Protein AF-A0A707HEB0-F1 (afdb_monomer_lite)

Radius of gyration: 12.96 Å; chains: 1; bounding box: 25×26×38 Å

Organism: Salmonella typhimurium (NCBI:txid90371)

Secondary structure (DSSP, 8-state):
------HHHHHT---HHHHHHHHHHHHHS-TT-EEEEEHHHHHHHH--S---HHHHHHHHHHHHHHHHHHHHTT-EEEEEETTEEEEEPPPPP-

pLDDT: mean 86.93, std 13.07, range [41.91, 97.06]

InterPro domains:
  IPR010522 Replication protein C, bacterial [PF06504] (1-91)

Foldseek 3Di:
DDLPDPVVLLVLQPDPLLNQLSVQCSVVADAQGKDKDFLVRSLCSSPVDDDDPVVSVVSSVVNVVSVVSVVVVVWDWDDPDVRMIIIHHHHPPD

Structure (mmCIF, N/CA/C/O backbone):
data_AF-A0A707HEB0-F1
#
_entry.id   AF-A0A707HEB0-F1
#
loop_
_atom_site.group_PDB
_atom_site.id
_atom_site.type_symbol
_atom_site.label_atom_id
_atom_site.label_alt_id
_atom_site.label_comp_id
_atom_site.label_asym_id
_atom_site.label_entity_id
_atom_site.label_seq_id
_atom_site.pdbx_PDB_ins_code
_atom_site.Cartn_x
_atom_site.Cartn_y
_atom_site.Cartn_z
_atom_site.occupancy
_atom_site.B_iso_or_equiv
_atom_site.auth_seq_id
_atom_site.auth_comp_id
_atom_site.auth_asym_id
_atom_site.auth_atom_id
_atom_site.pdbx_PDB_model_num
ATOM 1 N N . GLN A 1 1 ? 1.793 17.055 10.833 1.00 41.91 1 GLN A N 1
ATOM 2 C CA . GLN A 1 1 ? 0.697 16.066 10.742 1.00 41.91 1 GLN A CA 1
ATOM 3 C C . GLN A 1 1 ? 1.275 14.698 11.088 1.00 41.91 1 GLN A C 1
ATOM 5 O O . GLN A 1 1 ? 2.133 14.221 10.358 1.00 41.91 1 GLN A O 1
ATOM 10 N N . HIS A 1 2 ? 0.918 14.126 12.244 1.00 43.50 2 HIS A N 1
ATOM 11 C CA . HIS A 1 2 ? 1.471 12.843 12.699 1.00 43.50 2 HIS A CA 1
ATOM 12 C C . HIS A 1 2 ? 0.706 11.693 12.043 1.00 43.50 2 HIS A C 1
ATOM 14 O O . HIS A 1 2 ? -0.420 11.388 12.431 1.00 43.50 2 HIS A O 1
ATOM 20 N N . VAL A 1 3 ? 1.312 11.056 11.042 1.00 54.59 3 VAL A N 1
ATOM 21 C CA . VAL A 1 3 ? 0.835 9.762 10.551 1.00 54.59 3 VAL A CA 1
ATOM 22 C C . VAL A 1 3 ? 1.143 8.742 11.648 1.00 54.59 3 VAL A C 1
ATOM 24 O O . VAL A 1 3 ? 2.306 8.437 11.897 1.00 54.59 3 VAL A O 1
ATOM 27 N N . ARG A 1 4 ? 0.118 8.248 12.353 1.00 57.47 4 ARG A N 1
ATOM 28 C CA . ARG A 1 4 ? 0.267 7.095 13.252 1.00 57.47 4 ARG A CA 1
ATOM 29 C C . ARG A 1 4 ? 0.513 5.865 12.380 1.00 57.47 4 ARG A C 1
ATOM 31 O O . ARG A 1 4 ? -0.421 5.344 11.779 1.00 57.47 4 ARG A O 1
ATOM 38 N N . ILE A 1 5 ? 1.778 5.483 12.262 1.00 61.28 5 ILE A N 1
ATOM 39 C CA . ILE A 1 5 ? 2.212 4.183 11.751 1.00 61.28 5 ILE A CA 1
ATOM 40 C C . ILE A 1 5 ? 2.621 3.401 12.992 1.00 61.28 5 ILE A C 1
ATOM 42 O O . ILE A 1 5 ? 3.500 3.864 13.725 1.00 61.28 5 ILE A O 1
ATOM 46 N N . SER A 1 6 ? 1.967 2.274 13.274 1.00 66.06 6 SER A N 1
ATOM 47 C CA . SER A 1 6 ? 2.421 1.435 14.379 1.00 66.06 6 SER A CA 1
ATOM 48 C C . SER A 1 6 ? 3.741 0.770 13.988 1.00 66.06 6 SER A C 1
ATOM 50 O O . SER A 1 6 ? 3.890 0.265 12.875 1.00 66.06 6 SER A O 1
ATOM 52 N N . MET A 1 7 ? 4.718 0.754 14.894 1.00 64.06 7 MET A N 1
ATOM 53 C CA . MET A 1 7 ? 5.969 0.018 14.672 1.00 64.06 7 MET A CA 1
ATOM 54 C C . MET A 1 7 ? 5.728 -1.493 14.558 1.00 64.06 7 MET A C 1
ATOM 56 O O . MET A 1 7 ? 6.497 -2.171 13.881 1.00 64.06 7 MET A O 1
ATOM 60 N N . ASP A 1 8 ? 4.653 -2.008 15.158 1.00 63.28 8 ASP A N 1
ATOM 61 C CA . ASP A 1 8 ? 4.297 -3.428 15.091 1.00 63.28 8 ASP A CA 1
ATOM 62 C C . ASP A 1 8 ? 3.804 -3.826 13.695 1.00 63.28 8 ASP A C 1
ATOM 64 O O . ASP A 1 8 ? 4.198 -4.869 13.181 1.00 63.28 8 ASP A O 1
ATOM 68 N N . GLU A 1 9 ? 3.047 -2.949 13.024 1.00 62.12 9 GLU A N 1
ATOM 69 C CA . GLU A 1 9 ? 2.633 -3.145 11.626 1.00 62.12 9 GLU A CA 1
ATOM 70 C C . GLU A 1 9 ? 3.851 -3.206 10.699 1.00 62.12 9 GLU A C 1
ATOM 72 O O . GLU A 1 9 ? 3.918 -4.040 9.807 1.00 62.12 9 GLU A O 1
ATOM 77 N N . VAL A 1 10 ? 4.853 -2.352 10.931 1.00 65.06 10 VAL A N 1
ATOM 78 C CA . VAL A 1 10 ? 6.085 -2.334 10.125 1.00 65.06 10 VAL A CA 1
ATOM 79 C C . VAL A 1 10 ? 6.939 -3.578 10.374 1.00 65.06 10 VAL A C 1
ATOM 81 O O . VAL A 1 10 ? 7.573 -4.064 9.441 1.00 65.06 10 VAL A O 1
ATOM 84 N N . ARG A 1 11 ? 6.966 -4.093 11.609 1.00 66.56 11 ARG A N 1
ATOM 85 C CA . ARG A 1 11 ? 7.703 -5.316 11.971 1.00 66.56 11 ARG A CA 1
ATOM 86 C C . ARG A 1 11 ? 7.049 -6.591 11.448 1.00 66.56 11 ARG A C 1
ATOM 88 O O . ARG A 1 11 ? 7.762 -7.562 11.235 1.00 66.56 11 ARG A O 1
ATOM 95 N N . ALA A 1 12 ? 5.734 -6.586 11.252 1.00 69.62 12 ALA A N 1
ATOM 96 C CA . ALA A 1 12 ? 4.993 -7.711 10.689 1.00 69.62 12 ALA A CA 1
ATOM 97 C C . ALA A 1 12 ? 5.108 -7.820 9.154 1.00 69.62 12 ALA A C 1
ATOM 99 O O . ALA A 1 12 ? 4.675 -8.818 8.586 1.00 69.62 12 ALA A O 1
ATOM 100 N N . LEU A 1 13 ? 5.676 -6.811 8.482 1.00 77.62 13 LEU A N 1
ATOM 101 C CA . LEU A 1 13 ? 5.935 -6.833 7.041 1.00 77.62 13 LEU A CA 1
ATOM 102 C C . LEU A 1 13 ? 7.340 -7.365 6.755 1.00 77.62 13 LEU A C 1
ATOM 104 O O . LEU A 1 13 ? 8.345 -6.716 7.073 1.00 77.62 13 LEU A O 1
ATOM 108 N N . ASP A 1 14 ? 7.408 -8.502 6.075 1.00 77.94 14 ASP A N 1
ATOM 109 C CA . ASP A 1 14 ? 8.666 -9.158 5.729 1.00 77.94 14 ASP A CA 1
ATOM 110 C C . ASP A 1 14 ? 9.389 -8.388 4.616 1.00 77.94 14 ASP A C 1
ATOM 112 O O . ASP A 1 14 ? 10.587 -8.072 4.706 1.00 77.94 14 ASP A O 1
ATOM 116 N N . SER A 1 15 ? 8.653 -7.992 3.576 1.00 86.06 15 SER A N 1
ATOM 117 C CA . SER A 1 15 ? 9.232 -7.338 2.407 1.00 86.06 15 SER A CA 1
ATOM 118 C C . SER A 1 15 ? 9.482 -5.849 2.635 1.00 86.06 15 SER A C 1
ATOM 120 O O . SER A 1 15 ? 8.612 -5.087 3.064 1.00 86.06 15 SER A O 1
ATOM 122 N N . GLU A 1 16 ? 10.667 -5.380 2.239 1.00 87.75 16 GLU A N 1
ATOM 123 C CA . GLU A 1 16 ? 10.966 -3.944 2.161 1.00 87.75 16 GLU A CA 1
ATOM 124 C C . GLU A 1 16 ? 9.977 -3.211 1.237 1.00 87.75 16 GLU A C 1
ATOM 126 O O . GLU A 1 16 ? 9.562 -2.088 1.525 1.00 87.75 16 GLU A O 1
ATOM 131 N N . THR A 1 17 ? 9.529 -3.871 0.160 1.00 91.19 17 THR A N 1
ATOM 132 C CA . THR A 1 17 ? 8.526 -3.306 -0.757 1.00 91.19 17 THR A CA 1
ATOM 133 C C . THR A 1 17 ? 7.193 -3.097 -0.039 1.00 91.19 17 THR A C 1
ATOM 135 O O . THR A 1 17 ? 6.578 -2.042 -0.197 1.00 91.19 17 THR A O 1
ATOM 138 N N . ALA A 1 18 ? 6.767 -4.052 0.793 1.00 91.19 18 ALA A N 1
ATOM 139 C CA . ALA A 1 18 ? 5.537 -3.930 1.566 1.00 91.19 18 ALA A CA 1
ATOM 140 C C . ALA A 1 18 ? 5.639 -2.819 2.620 1.00 91.19 18 ALA A C 1
ATOM 142 O O . ALA A 1 18 ? 4.722 -2.008 2.739 1.00 91.19 18 ALA A O 1
ATOM 143 N N . ARG A 1 19 ? 6.782 -2.702 3.312 1.00 90.44 19 ARG A N 1
ATOM 144 C CA . ARG A 1 19 ? 7.039 -1.628 4.292 1.00 90.44 19 ARG A CA 1
ATOM 145 C C . ARG A 1 19 ? 6.956 -0.233 3.673 1.00 90.44 19 ARG A C 1
ATOM 147 O O . ARG A 1 19 ? 6.288 0.644 4.227 1.00 90.44 19 ARG A O 1
ATOM 154 N N . LEU A 1 20 ? 7.590 -0.029 2.518 1.00 91.69 20 LEU A N 1
ATOM 155 C CA . LEU A 1 20 ? 7.556 1.252 1.804 1.00 91.69 20 LEU A CA 1
ATOM 156 C C . LEU A 1 20 ? 6.151 1.582 1.286 1.00 91.69 20 LEU A C 1
ATOM 158 O O . LEU A 1 20 ? 5.688 2.715 1.449 1.00 91.69 20 LEU A O 1
ATOM 162 N N . LEU A 1 21 ? 5.441 0.595 0.723 1.00 93.38 21 LEU A N 1
ATOM 163 C CA . LEU A 1 21 ? 4.044 0.767 0.317 1.00 93.38 21 LEU A CA 1
ATOM 164 C C . LEU A 1 21 ? 3.169 1.145 1.510 1.00 93.38 21 LEU A C 1
ATOM 166 O O . LEU A 1 21 ? 2.448 2.135 1.434 1.00 93.38 21 LEU A O 1
ATOM 170 N N . HIS A 1 22 ? 3.270 0.411 2.618 1.00 90.56 22 HIS A N 1
ATOM 171 C CA . HIS A 1 22 ? 2.499 0.672 3.827 1.00 90.56 22 HIS A CA 1
ATOM 172 C C . HIS A 1 22 ? 2.709 2.102 4.331 1.00 90.56 22 HIS A C 1
ATOM 174 O O . HIS A 1 22 ? 1.746 2.844 4.532 1.00 90.56 22 HIS A O 1
ATOM 180 N N . GLN A 1 23 ? 3.969 2.528 4.463 1.00 89.56 23 GLN A N 1
ATOM 181 C CA . GLN A 1 23 ? 4.306 3.879 4.905 1.00 89.56 23 GLN A CA 1
ATOM 182 C C . GLN A 1 23 ? 3.712 4.942 3.976 1.00 89.56 23 GLN A C 1
ATOM 184 O O . GLN A 1 23 ? 3.114 5.916 4.446 1.00 89.56 23 GLN A O 1
ATOM 189 N N . ARG A 1 24 ? 3.841 4.756 2.657 1.00 93.00 24 ARG A N 1
ATOM 190 C CA . ARG A 1 24 ? 3.333 5.725 1.686 1.00 93.00 24 ARG A CA 1
ATOM 191 C C . ARG A 1 24 ? 1.808 5.790 1.683 1.00 93.00 24 ARG A C 1
ATOM 193 O O . ARG A 1 24 ? 1.257 6.890 1.687 1.00 93.00 24 ARG A O 1
ATOM 200 N N . LEU A 1 25 ? 1.138 4.640 1.710 1.00 92.50 25 LEU A N 1
ATOM 201 C CA . LEU A 1 25 ? -0.320 4.544 1.730 1.00 92.50 25 LEU A CA 1
ATOM 202 C C . LEU A 1 25 ? -0.900 5.131 3.023 1.00 92.50 25 LEU A C 1
ATOM 204 O O . LEU A 1 25 ? -1.894 5.845 2.960 1.00 92.50 25 LEU A O 1
ATOM 208 N N . CYS A 1 26 ? -0.254 4.927 4.174 1.00 90.69 26 CYS A N 1
ATOM 209 C CA . CYS A 1 26 ? -0.641 5.547 5.447 1.00 90.69 26 CYS A CA 1
ATOM 210 C C . CYS A 1 26 ? -0.632 7.084 5.410 1.00 90.69 26 CYS A C 1
ATOM 212 O O . CYS A 1 26 ? -1.417 7.716 6.118 1.00 90.69 26 CYS A O 1
ATOM 214 N N . GLY A 1 27 ? 0.251 7.695 4.615 1.00 89.06 27 GLY A N 1
ATOM 215 C CA . GLY A 1 27 ? 0.279 9.147 4.413 1.00 89.06 27 GLY A CA 1
ATOM 216 C C . GLY A 1 27 ? -0.672 9.653 3.325 1.00 89.06 27 GLY A C 1
ATOM 217 O O . GLY A 1 27 ? -0.929 10.851 3.264 1.00 89.06 27 GLY A O 1
ATOM 218 N N . TRP A 1 28 ? -1.165 8.768 2.456 1.00 92.19 28 TRP A N 1
ATOM 219 C CA . TRP A 1 28 ? -2.010 9.128 1.314 1.00 92.19 28 TRP A CA 1
ATOM 220 C C . TRP A 1 28 ? -3.499 8.848 1.546 1.00 92.19 28 TRP A C 1
ATOM 222 O O . TRP A 1 28 ? -4.341 9.600 1.063 1.00 92.19 28 TRP A O 1
ATOM 232 N N . ILE A 1 29 ? -3.828 7.786 2.285 1.00 91.88 29 ILE A N 1
ATOM 233 C CA . ILE A 1 29 ? -5.198 7.338 2.539 1.00 91.88 29 ILE A CA 1
ATOM 234 C C . ILE A 1 29 ? -5.521 7.548 4.019 1.00 91.88 29 ILE A C 1
ATOM 236 O O . ILE A 1 29 ? -4.869 6.991 4.911 1.00 91.88 29 ILE A O 1
ATOM 240 N N . ASP A 1 30 ? -6.557 8.339 4.285 1.00 89.12 30 ASP A N 1
ATOM 241 C CA . ASP A 1 30 ? -7.070 8.517 5.640 1.00 89.12 30 ASP A CA 1
ATOM 242 C C . ASP A 1 30 ? -7.674 7.205 6.180 1.00 89.12 30 ASP A C 1
ATOM 244 O O . ASP A 1 30 ? -8.231 6.414 5.411 1.00 89.12 30 ASP A O 1
ATOM 248 N N . PRO A 1 31 ? -7.604 6.942 7.497 1.00 90.50 31 PRO A N 1
ATOM 249 C CA . PRO A 1 31 ? -8.183 5.736 8.089 1.00 90.50 31 PRO A CA 1
ATOM 250 C C . PRO A 1 31 ? -9.664 5.547 7.725 1.00 90.50 31 PRO A C 1
ATOM 252 O O . PRO A 1 31 ? -10.477 6.463 7.857 1.00 90.50 31 PRO A O 1
ATOM 255 N N . GLY A 1 32 ? -10.028 4.346 7.270 1.00 90.69 32 GLY A N 1
ATOM 256 C CA . GLY A 1 32 ? -11.387 4.015 6.833 1.00 90.69 32 GLY A CA 1
ATOM 257 C C . GLY A 1 32 ? -11.803 4.598 5.478 1.00 90.69 32 GLY A C 1
ATOM 258 O O . GLY A 1 32 ? -12.966 4.450 5.099 1.00 90.69 32 GLY A O 1
ATOM 259 N N . LYS A 1 33 ? -10.901 5.272 4.755 1.00 94.44 33 LYS A N 1
ATOM 260 C CA . LYS A 1 33 ? -11.125 5.731 3.379 1.00 94.44 33 LYS A CA 1
ATOM 261 C C . LYS A 1 33 ? -10.484 4.776 2.376 1.00 94.44 33 LYS A C 1
ATOM 263 O O . LYS A 1 33 ? -9.613 3.974 2.716 1.00 94.44 33 LYS A O 1
ATOM 268 N N . THR A 1 34 ? -10.923 4.900 1.127 1.00 94.81 34 THR A N 1
ATOM 269 C CA . THR A 1 34 ? -10.427 4.121 -0.009 1.00 94.81 34 THR A CA 1
ATOM 270 C C . THR A 1 34 ? -9.728 5.041 -1.001 1.00 94.81 34 THR A C 1
ATOM 272 O O . THR A 1 34 ? -10.288 6.063 -1.394 1.00 94.81 34 THR A O 1
ATOM 275 N N . GLY A 1 35 ? -8.525 4.664 -1.425 1.00 95.00 35 GLY A N 1
ATOM 276 C CA . GLY A 1 35 ? -7.795 5.275 -2.532 1.00 95.00 35 GLY A CA 1
ATOM 277 C C . GLY A 1 35 ? -7.751 4.340 -3.740 1.00 95.00 35 GLY A C 1
ATOM 278 O O . GLY A 1 35 ? -7.672 3.123 -3.584 1.00 95.00 35 GLY A O 1
ATOM 279 N N . LYS A 1 36 ? -7.788 4.905 -4.951 1.00 96.38 36 LYS A N 1
ATOM 280 C CA . LYS A 1 36 ? -7.664 4.149 -6.207 1.00 96.38 36 LYS A CA 1
ATOM 281 C C . LYS A 1 36 ? -6.265 4.330 -6.781 1.00 96.38 36 LYS A C 1
ATOM 283 O O . LYS A 1 36 ? -5.860 5.464 -7.030 1.00 96.38 36 LYS A O 1
ATOM 288 N N . ALA A 1 37 ? -5.534 3.244 -7.011 1.00 95.62 37 ALA A N 1
ATOM 289 C CA . ALA A 1 37 ? -4.167 3.299 -7.528 1.00 95.62 37 ALA A CA 1
ATOM 290 C C . ALA A 1 37 ? -3.928 2.258 -8.624 1.00 95.62 37 ALA A C 1
ATOM 292 O O . ALA A 1 37 ? -4.452 1.147 -8.577 1.00 95.62 37 ALA A O 1
ATOM 293 N N . SER A 1 38 ? -3.105 2.610 -9.612 1.00 96.50 38 SER A N 1
ATOM 294 C CA . SER A 1 38 ? -2.594 1.635 -10.578 1.00 96.50 38 SER A CA 1
ATOM 295 C C . SER A 1 38 ? -1.336 0.950 -10.045 1.00 96.50 38 SER A C 1
ATOM 297 O O . SER A 1 38 ? -0.635 1.500 -9.194 1.00 96.50 38 SER A O 1
ATOM 299 N N . ILE A 1 39 ? -0.994 -0.219 -10.584 1.00 95.38 39 ILE A N 1
ATOM 300 C CA . ILE A 1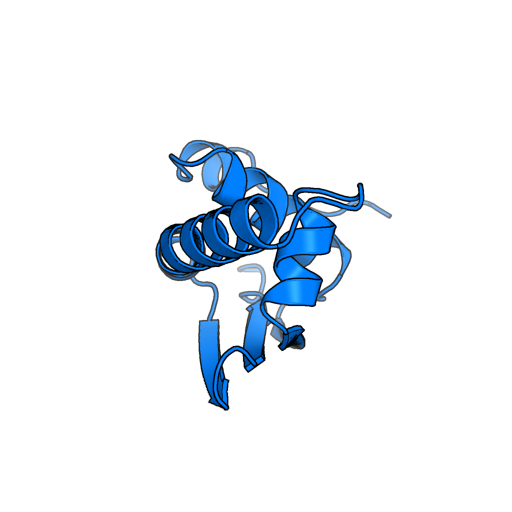 39 ? 0.244 -0.922 -10.241 1.00 95.38 39 ILE A CA 1
ATOM 301 C C . ILE A 1 39 ? 1.481 -0.060 -10.524 1.00 95.38 39 ILE A C 1
ATOM 303 O O . ILE A 1 39 ? 2.443 -0.111 -9.763 1.00 95.38 39 ILE A O 1
ATOM 307 N N . ASP A 1 40 ? 1.454 0.768 -11.572 1.00 93.56 40 ASP A N 1
ATOM 308 C CA . ASP A 1 40 ? 2.559 1.671 -11.900 1.00 93.56 40 ASP A CA 1
ATOM 309 C C . ASP A 1 40 ? 2.632 2.841 -10.903 1.00 93.56 40 ASP A C 1
ATOM 311 O O . ASP A 1 40 ? 3.725 3.220 -10.485 1.00 93.56 40 ASP A O 1
ATOM 315 N N . THR A 1 41 ? 1.485 3.340 -10.423 1.00 94.50 41 THR A N 1
ATOM 316 C CA . THR A 1 41 ? 1.423 4.317 -9.319 1.00 94.50 41 THR A CA 1
ATOM 317 C C . THR A 1 41 ? 2.046 3.748 -8.043 1.00 94.50 41 T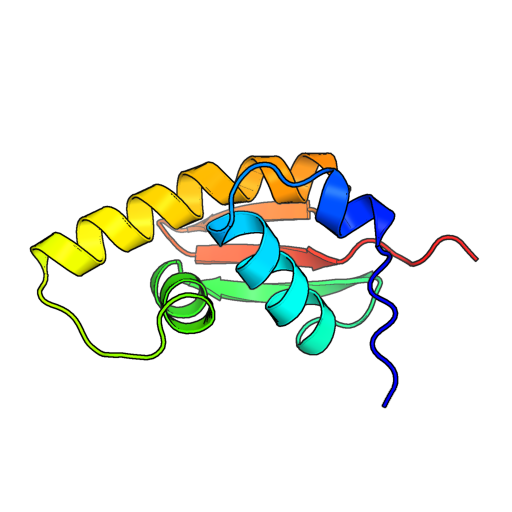HR A C 1
ATOM 319 O O . THR A 1 41 ? 2.874 4.405 -7.417 1.00 94.50 41 THR A O 1
ATOM 322 N N . LEU A 1 42 ? 1.699 2.508 -7.684 1.00 95.00 42 LEU A N 1
ATOM 323 C CA . LEU A 1 42 ? 2.273 1.816 -6.527 1.00 95.00 42 LEU A CA 1
ATOM 324 C C . LEU A 1 42 ? 3.774 1.555 -6.705 1.00 95.00 42 LEU A C 1
ATOM 326 O O . LEU A 1 42 ? 4.545 1.725 -5.765 1.00 95.00 42 LEU A O 1
ATOM 330 N N . CYS A 1 43 ? 4.219 1.207 -7.915 1.00 94.69 43 CYS A N 1
ATOM 331 C CA . CYS A 1 43 ? 5.648 1.105 -8.214 1.00 94.69 43 CYS A CA 1
ATOM 332 C C . CYS A 1 43 ? 6.360 2.443 -7.997 1.00 94.69 43 CYS A C 1
ATOM 334 O O . CYS A 1 43 ? 7.444 2.449 -7.422 1.00 94.69 43 CYS A O 1
ATOM 336 N N . GLY A 1 44 ? 5.756 3.561 -8.409 1.00 93.81 44 GLY A N 1
ATOM 337 C CA . GLY A 1 44 ? 6.318 4.901 -8.221 1.00 93.81 44 GLY A CA 1
ATOM 338 C C . GLY A 1 44 ? 6.461 5.313 -6.753 1.00 93.81 44 GLY A C 1
ATOM 339 O O . GLY A 1 44 ? 7.343 6.097 -6.417 1.00 93.81 44 GLY A O 1
ATOM 340 N N . TYR A 1 45 ? 5.640 4.755 -5.859 1.00 93.19 45 TYR A N 1
ATOM 341 C CA . TYR A 1 45 ? 5.765 4.969 -4.415 1.00 93.19 45 TYR A CA 1
ATOM 342 C C . TYR A 1 45 ? 6.999 4.305 -3.806 1.00 93.19 45 TYR A C 1
ATOM 344 O O . TYR A 1 45 ? 7.563 4.839 -2.856 1.00 93.19 45 TYR A O 1
ATOM 352 N N . VAL A 1 46 ? 7.410 3.161 -4.349 1.00 92.44 46 VAL A N 1
ATOM 353 C CA . VAL A 1 46 ? 8.562 2.390 -3.861 1.00 92.44 46 VAL A CA 1
ATOM 354 C C . VAL A 1 46 ? 9.837 2.795 -4.600 1.00 92.44 46 VAL A C 1
ATOM 356 O O . VAL A 1 46 ? 10.907 2.889 -4.006 1.00 92.44 46 VAL A O 1
ATOM 359 N N . TRP A 1 47 ? 9.725 3.064 -5.900 1.00 92.44 47 TRP A N 1
ATOM 360 C CA . TRP A 1 47 ? 10.833 3.442 -6.765 1.00 92.44 47 TRP A CA 1
ATOM 361 C C . TRP A 1 47 ? 10.486 4.706 -7.566 1.00 92.44 47 TRP A C 1
ATOM 363 O O . TRP A 1 47 ? 9.895 4.598 -8.642 1.00 92.44 47 TRP A O 1
ATOM 373 N N . PRO A 1 48 ? 10.883 5.898 -7.089 1.00 87.50 48 PRO A N 1
ATOM 374 C CA . PRO A 1 48 ? 10.529 7.167 -7.728 1.00 87.50 48 PRO A CA 1
ATOM 375 C C . PRO A 1 48 ? 11.279 7.436 -9.041 1.00 87.50 48 PRO A C 1
ATOM 377 O O . PRO A 1 48 ? 10.884 8.316 -9.798 1.00 87.50 48 PRO A O 1
ATOM 380 N N . SER A 1 49 ? 12.361 6.705 -9.326 1.00 87.81 49 SER A N 1
ATOM 381 C CA . SER A 1 49 ? 13.141 6.872 -10.554 1.00 87.81 49 SER A CA 1
ATOM 382 C C . SER A 1 49 ? 12.584 6.059 -11.720 1.00 87.81 49 SER A C 1
ATOM 384 O O . SER A 1 49 ? 12.163 4.906 -11.555 1.00 87.81 49 SER A O 1
ATOM 386 N N . GLU A 1 50 ? 12.659 6.636 -12.921 1.00 84.69 50 GLU A N 1
ATOM 387 C CA . GLU A 1 50 ? 12.387 5.914 -14.161 1.00 84.69 50 GLU A CA 1
ATOM 388 C C . GLU A 1 50 ? 13.324 4.712 -14.319 1.00 84.69 50 GLU A C 1
ATOM 390 O O . GLU A 1 50 ? 14.472 4.708 -13.868 1.00 84.69 50 GLU A O 1
ATOM 395 N N . ALA A 1 51 ? 12.816 3.656 -14.948 1.00 87.94 51 ALA A N 1
ATOM 396 C CA . ALA A 1 51 ? 13.580 2.447 -15.195 1.00 87.94 51 ALA A CA 1
ATOM 397 C C . ALA A 1 51 ? 13.198 1.816 -16.532 1.00 87.94 51 ALA A C 1
ATOM 399 O O . ALA A 1 51 ? 12.111 2.036 -17.063 1.00 87.94 51 ALA A O 1
ATOM 400 N N . SER A 1 52 ? 14.088 0.971 -17.053 1.00 90.88 52 SER A N 1
ATOM 401 C CA . SER A 1 52 ? 13.844 0.217 -18.283 1.00 90.88 52 SER A CA 1
ATOM 402 C C . SER A 1 52 ? 12.598 -0.675 -18.182 1.00 90.88 52 SER A C 1
ATOM 404 O O . SER A 1 52 ? 12.212 -1.119 -17.096 1.00 90.88 52 SER A O 1
ATOM 406 N N . GLY A 1 53 ? 11.989 -1.014 -19.324 1.00 88.69 53 GLY A N 1
ATOM 407 C CA . GLY A 1 53 ? 10.766 -1.828 -19.362 1.00 88.69 53 GLY A CA 1
ATOM 408 C C . GLY A 1 53 ? 10.890 -3.187 -18.655 1.00 88.69 53 GLY A C 1
ATOM 409 O O . GLY A 1 53 ? 9.961 -3.621 -17.967 1.00 88.69 53 GLY A O 1
ATOM 410 N N . SER A 1 54 ? 12.057 -3.836 -18.740 1.00 90.56 54 SER A N 1
ATOM 411 C CA . SER A 1 54 ? 12.345 -5.091 -18.030 1.00 90.56 54 SER A CA 1
ATOM 412 C C . SER A 1 54 ? 12.411 -4.901 -16.510 1.00 90.56 54 SER A C 1
ATOM 414 O O . SER A 1 54 ? 11.895 -5.731 -15.757 1.00 90.56 54 SER A O 1
ATOM 416 N N . THR A 1 55 ? 12.976 -3.782 -16.052 1.00 91.00 55 THR A N 1
ATOM 417 C CA . THR A 1 55 ? 13.011 -3.403 -14.633 1.00 91.00 55 THR A CA 1
ATOM 418 C C . THR A 1 55 ? 11.612 -3.086 -14.119 1.00 91.00 55 THR A C 1
ATOM 420 O O . THR A 1 55 ? 11.218 -3.595 -13.070 1.00 91.00 55 THR A O 1
ATOM 423 N N . MET A 1 56 ? 10.817 -2.334 -14.885 1.00 93.31 56 MET A N 1
ATOM 424 C CA . MET A 1 56 ? 9.429 -2.023 -14.534 1.00 93.31 56 MET A CA 1
ATOM 425 C C . MET A 1 56 ? 8.564 -3.282 -14.423 1.00 93.31 56 MET A C 1
ATOM 427 O O . MET A 1 56 ? 7.750 -3.392 -13.508 1.00 93.31 56 MET A O 1
ATOM 431 N N . ARG A 1 57 ? 8.784 -4.291 -15.279 1.00 93.00 57 ARG A N 1
ATOM 432 C CA . ARG A 1 57 ? 8.103 -5.592 -15.162 1.00 93.00 57 ARG A CA 1
ATOM 433 C C . ARG A 1 57 ? 8.407 -6.282 -13.827 1.00 93.00 57 ARG A C 1
ATOM 435 O O . ARG A 1 57 ? 7.480 -6.773 -13.188 1.00 93.00 57 ARG A O 1
ATOM 442 N N . LYS A 1 58 ? 9.672 -6.281 -13.385 1.00 94.06 58 LYS A N 1
ATOM 443 C CA . LYS A 1 58 ? 10.072 -6.839 -12.079 1.00 94.06 58 LYS A CA 1
ATOM 444 C C . LYS A 1 58 ? 9.512 -6.030 -10.905 1.00 94.06 58 LYS A C 1
ATOM 446 O O . LYS A 1 58 ? 9.078 -6.621 -9.925 1.00 94.06 58 LYS A O 1
ATOM 451 N N . ARG A 1 59 ? 9.485 -4.697 -11.002 1.00 94.44 59 ARG A N 1
ATOM 452 C CA . ARG A 1 59 ? 8.890 -3.822 -9.974 1.00 94.44 59 ARG A CA 1
ATOM 453 C C . ARG A 1 59 ? 7.398 -4.102 -9.793 1.00 94.44 59 ARG A C 1
ATOM 455 O O . ARG A 1 59 ? 6.966 -4.333 -8.670 1.00 94.44 59 ARG A O 1
ATOM 462 N N . ARG A 1 60 ? 6.640 -4.200 -10.892 1.00 95.19 60 ARG A N 1
ATOM 463 C CA . ARG A 1 60 ? 5.216 -4.575 -10.846 1.00 95.19 60 ARG A CA 1
ATOM 4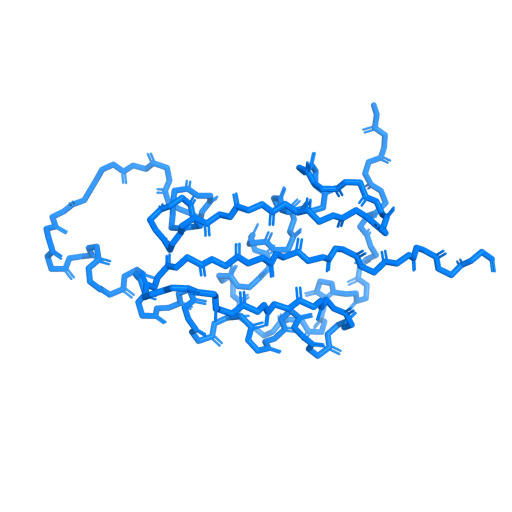64 C C . ARG A 1 60 ? 4.997 -5.935 -10.194 1.00 95.19 60 ARG A C 1
ATOM 466 O O . ARG A 1 60 ? 4.053 -6.084 -9.429 1.00 95.19 60 ARG A O 1
ATOM 473 N N . GLN A 1 61 ? 5.860 -6.910 -10.482 1.00 95.12 61 GLN A N 1
ATOM 474 C CA . GLN A 1 61 ? 5.793 -8.226 -9.848 1.00 95.12 61 GLN A CA 1
ATOM 475 C C . GLN A 1 61 ? 5.985 -8.128 -8.327 1.00 95.12 61 GLN A C 1
ATOM 477 O O . GLN A 1 61 ? 5.135 -8.603 -7.584 1.00 95.12 61 GLN A O 1
ATOM 482 N N . ARG A 1 62 ? 7.026 -7.421 -7.870 1.00 94.56 62 ARG A N 1
ATOM 483 C CA . ARG A 1 62 ? 7.297 -7.229 -6.435 1.00 94.56 62 ARG A CA 1
ATOM 484 C C . ARG A 1 62 ? 6.178 -6.503 -5.699 1.00 94.56 62 ARG A C 1
ATOM 486 O O . ARG A 1 62 ? 5.869 -6.853 -4.569 1.00 94.56 62 ARG A O 1
ATOM 493 N N . VAL A 1 63 ? 5.557 -5.502 -6.328 1.00 95.38 63 VAL A N 1
ATOM 494 C CA . VAL A 1 63 ? 4.392 -4.832 -5.730 1.00 95.38 63 VAL A CA 1
ATOM 495 C C . VAL A 1 63 ? 3.249 -5.821 -5.553 1.00 95.38 63 VAL A C 1
ATOM 497 O O . VAL A 1 63 ? 2.673 -5.861 -4.475 1.00 95.38 63 VAL A O 1
ATOM 500 N N . ARG A 1 64 ? 2.941 -6.648 -6.562 1.00 94.81 64 ARG A N 1
ATOM 501 C CA . ARG A 1 64 ? 1.877 -7.659 -6.439 1.00 94.81 64 ARG A CA 1
ATOM 502 C C . ARG A 1 64 ? 2.147 -8.661 -5.322 1.00 94.81 64 ARG A C 1
ATOM 504 O O . ARG A 1 64 ? 1.214 -9.016 -4.619 1.00 94.81 64 ARG A O 1
ATOM 511 N N . GLU A 1 65 ? 3.398 -9.075 -5.152 1.00 94.38 65 GLU A N 1
ATOM 512 C CA . GLU A 1 65 ? 3.818 -9.977 -4.070 1.00 94.38 65 GLU A CA 1
ATOM 513 C C . GLU A 1 65 ? 3.700 -9.331 -2.682 1.00 94.38 65 GLU A C 1
ATOM 515 O O . GLU A 1 65 ? 3.416 -10.028 -1.717 1.00 94.38 65 GLU A O 1
ATOM 520 N N . ALA A 1 66 ? 3.841 -8.005 -2.593 1.00 93.94 66 ALA A N 1
ATOM 521 C CA . ALA A 1 66 ? 3.715 -7.250 -1.348 1.00 93.94 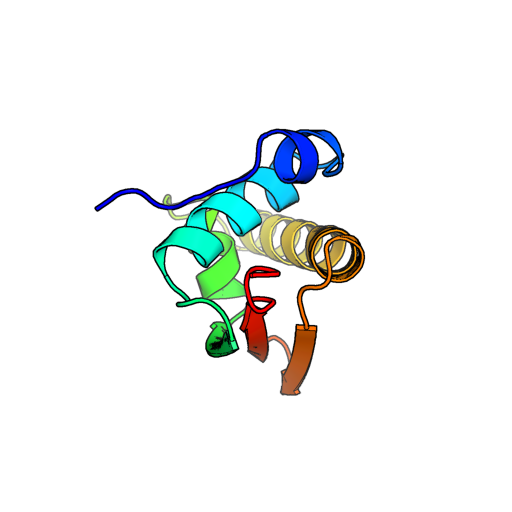66 ALA A CA 1
ATOM 522 C C . ALA A 1 66 ? 2.260 -6.913 -0.956 1.00 93.94 66 ALA A C 1
ATOM 524 O O . ALA A 1 66 ? 1.987 -6.636 0.211 1.00 93.94 66 ALA A O 1
ATOM 525 N N . LEU A 1 67 ? 1.307 -6.902 -1.900 1.00 93.62 67 LEU A N 1
ATOM 526 C CA . LEU A 1 67 ? -0.099 -6.573 -1.604 1.00 93.62 67 LEU A CA 1
ATOM 527 C C . LEU A 1 67 ? -0.744 -7.525 -0.571 1.00 93.62 67 LEU A C 1
ATOM 529 O O . LEU A 1 67 ? -1.421 -7.018 0.324 1.00 93.62 67 LEU A O 1
ATOM 533 N N . PRO A 1 68 ? -0.538 -8.858 -0.626 1.00 93.12 68 PR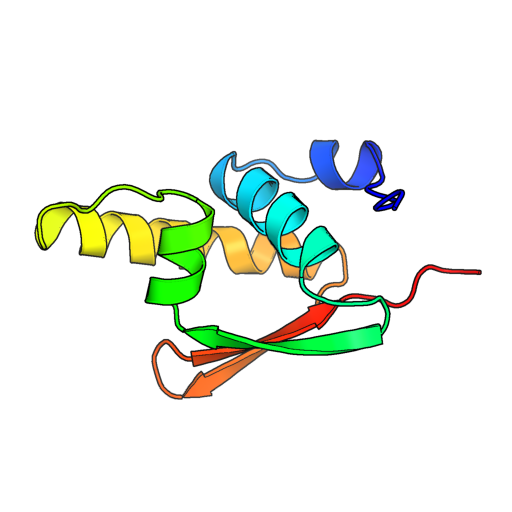O A N 1
ATOM 534 C CA . PRO A 1 68 ? -1.027 -9.776 0.403 1.00 93.12 68 PRO A CA 1
ATOM 535 C C . PRO A 1 68 ? -0.517 -9.466 1.815 1.00 93.12 68 PRO A C 1
ATOM 537 O O . PRO A 1 68 ? -1.270 -9.629 2.771 1.00 93.12 68 PRO A O 1
ATOM 540 N N . GLU A 1 69 ? 0.718 -8.974 1.961 1.00 92.56 69 GLU A N 1
ATOM 541 C CA . GLU A 1 69 ? 1.262 -8.590 3.272 1.00 92.56 69 GLU A CA 1
ATOM 542 C C . GLU A 1 69 ? 0.480 -7.410 3.872 1.00 92.56 69 GLU A C 1
ATOM 544 O O . GLU A 1 69 ? 0.167 -7.405 5.059 1.00 92.56 69 GLU A O 1
ATOM 549 N N . LEU A 1 70 ? 0.072 -6.437 3.045 1.00 91.38 70 LEU A N 1
ATOM 550 C CA . LEU A 1 70 ? -0.805 -5.349 3.495 1.00 91.38 70 LEU A CA 1
ATOM 551 C C . LEU A 1 70 ? -2.177 -5.878 3.930 1.00 91.38 70 LEU A C 1
ATOM 553 O O . LEU A 1 70 ? -2.727 -5.420 4.932 1.00 91.38 70 LEU A O 1
ATOM 557 N N . VAL A 1 71 ? -2.727 -6.850 3.197 1.00 92.44 71 VAL A N 1
ATOM 558 C CA . VAL A 1 71 ? -4.009 -7.479 3.548 1.00 92.44 71 VAL A CA 1
ATOM 559 C C . VAL A 1 71 ? -3.925 -8.203 4.892 1.00 92.44 71 VAL A C 1
ATOM 561 O O . VAL A 1 71 ? -4.857 -8.105 5.689 1.00 92.44 71 VAL A O 1
ATOM 564 N N . ALA A 1 72 ? -2.795 -8.847 5.198 1.00 89.69 72 ALA A N 1
ATOM 565 C CA . ALA A 1 72 ? -2.557 -9.476 6.498 1.00 89.69 72 ALA A CA 1
ATOM 566 C C . ALA A 1 72 ? -2.558 -8.471 7.670 1.00 89.69 72 ALA A C 1
ATOM 568 O O . ALA A 1 72 ? -2.921 -8.835 8.785 1.00 89.69 72 ALA A O 1
ATOM 569 N N . LEU A 1 73 ? -2.238 -7.196 7.416 1.00 87.19 73 LEU A N 1
ATOM 570 C CA . LEU A 1 73 ? -2.363 -6.100 8.387 1.00 87.19 73 LEU A CA 1
ATOM 571 C C . LEU A 1 73 ? -3.788 -5.522 8.497 1.00 87.19 73 LEU A C 1
ATOM 573 O O . LEU A 1 73 ? -4.007 -4.538 9.202 1.00 87.19 73 LEU A O 1
ATOM 577 N N . GLY A 1 74 ? -4.764 -6.082 7.779 1.00 90.56 74 GLY A N 1
ATOM 578 C CA . GLY A 1 74 ? -6.149 -5.609 7.775 1.00 90.56 74 GLY A CA 1
ATOM 579 C C . GLY A 1 74 ? -6.454 -4.537 6.726 1.00 90.56 74 GLY A C 1
ATOM 580 O O . GLY A 1 74 ? -7.549 -3.970 6.733 1.00 90.56 74 GLY A O 1
ATOM 581 N N . TRP A 1 75 ? -5.532 -4.253 5.800 1.00 94.00 75 TRP A N 1
ATOM 582 C CA . TRP A 1 75 ? -5.868 -3.453 4.623 1.00 94.00 75 TRP A CA 1
ATOM 583 C C . TRP A 1 75 ? -6.788 -4.232 3.689 1.00 94.00 75 TRP A C 1
ATOM 585 O O . TRP A 1 75 ? -6.683 -5.445 3.542 1.00 94.00 75 TRP A O 1
ATOM 595 N N . THR A 1 76 ? -7.684 -3.529 3.005 1.00 95.31 76 THR A N 1
ATOM 596 C CA . THR A 1 76 ? -8.465 -4.137 1.922 1.00 95.31 76 THR A CA 1
ATOM 597 C C . THR A 1 76 ? -7.854 -3.725 0.596 1.00 95.31 76 THR A C 1
ATOM 599 O O . THR A 1 76 ? -7.710 -2.535 0.335 1.00 95.31 76 THR A O 1
ATOM 602 N N . VAL A 1 77 ? -7.501 -4.693 -0.246 1.00 95.94 77 VAL A N 1
ATOM 603 C CA . VAL A 1 77 ? -6.970 -4.455 -1.593 1.00 95.94 77 VAL A CA 1
ATOM 604 C C . VAL A 1 77 ? -7.823 -5.241 -2.580 1.00 95.94 77 VAL A C 1
ATOM 606 O O . VAL A 1 77 ? -7.839 -6.466 -2.539 1.00 95.94 77 VAL A O 1
ATOM 609 N N . THR A 1 78 ? -8.544 -4.546 -3.457 1.00 95.56 78 THR A N 1
ATOM 610 C CA . THR A 1 78 ? -9.426 -5.163 -4.461 1.00 95.56 78 THR A CA 1
ATOM 611 C C . THR A 1 78 ? -9.001 -4.745 -5.860 1.00 95.56 78 THR A C 1
ATOM 613 O O . THR A 1 78 ? -8.966 -3.556 -6.166 1.00 95.56 78 THR A O 1
ATOM 616 N N . GLU A 1 79 ? -8.690 -5.707 -6.728 1.00 95.88 79 GLU A N 1
ATOM 617 C CA . GLU A 1 79 ? -8.405 -5.438 -8.140 1.00 95.88 79 GLU A CA 1
ATOM 618 C C . GLU A 1 79 ? -9.718 -5.335 -8.924 1.00 95.88 79 GLU A C 1
ATOM 620 O O . GLU A 1 79 ? -10.410 -6.331 -9.117 1.00 95.88 79 GLU A O 1
ATOM 625 N N . PHE A 1 80 ? -10.081 -4.128 -9.364 1.00 92.50 80 PHE A N 1
ATOM 626 C CA . PHE A 1 80 ? -11.322 -3.905 -10.122 1.00 92.50 80 PHE A CA 1
ATOM 627 C C . PHE A 1 80 ? -11.107 -3.929 -11.642 1.00 92.50 80 PHE A C 1
ATOM 629 O O . PHE A 1 80 ? -12.054 -4.050 -12.414 1.00 92.50 80 PHE A O 1
ATOM 636 N N . ALA A 1 81 ? -9.860 -3.778 -12.081 1.00 94.06 81 ALA A N 1
ATOM 637 C CA . ALA A 1 81 ? -9.427 -3.931 -13.462 1.00 94.06 81 ALA A CA 1
ATOM 638 C C . ALA A 1 81 ? -7.943 -4.305 -13.467 1.00 94.06 81 ALA A C 1
ATOM 640 O O . ALA A 1 81 ? -7.243 -4.026 -12.498 1.00 94.06 81 ALA A O 1
ATOM 641 N N . ALA A 1 82 ? -7.451 -4.884 -14.563 1.00 92.38 82 ALA A N 1
ATOM 642 C CA . ALA A 1 82 ? -6.066 -5.341 -14.656 1.00 92.38 82 ALA A CA 1
ATOM 643 C C . ALA A 1 82 ? -5.063 -4.242 -14.247 1.00 92.38 82 ALA A C 1
ATOM 645 O O . ALA A 1 82 ? -4.949 -3.201 -14.900 1.00 92.38 82 ALA A O 1
ATOM 646 N N . GLY A 1 83 ? -4.339 -4.479 -13.152 1.00 92.69 83 GLY A N 1
ATOM 647 C CA . GLY A 1 83 ? -3.365 -3.556 -12.578 1.00 92.69 83 GLY A CA 1
ATOM 648 C C . GLY A 1 83 ? -3.960 -2.293 -11.951 1.00 92.69 83 GLY A C 1
ATOM 649 O O . GLY A 1 83 ? -3.219 -1.325 -11.785 1.00 92.69 83 GLY A O 1
A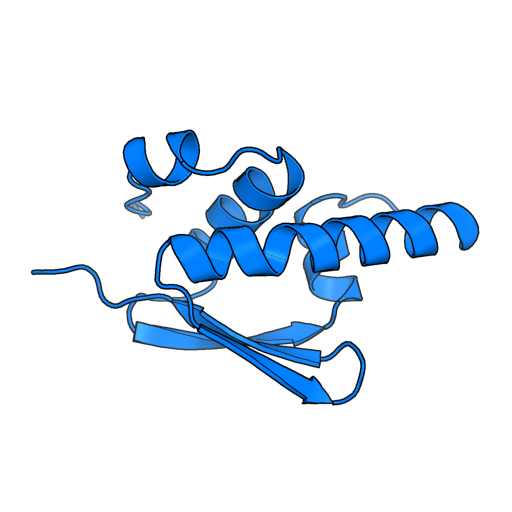TOM 650 N N . LYS A 1 84 ? -5.255 -2.259 -11.623 1.00 96.25 84 LYS A N 1
ATOM 651 C CA . LYS A 1 84 ? -5.923 -1.143 -10.940 1.00 96.25 84 LYS A CA 1
ATOM 652 C C . LYS A 1 84 ? -6.626 -1.635 -9.680 1.00 96.25 84 LYS A C 1
ATOM 654 O O . LYS A 1 84 ? -7.453 -2.544 -9.731 1.00 96.25 84 LYS A O 1
ATOM 659 N N . TYR A 1 85 ? -6.314 -0.985 -8.566 1.00 96.94 85 TYR A N 1
ATOM 660 C CA . TYR A 1 85 ? -6.693 -1.425 -7.234 1.00 96.94 85 TYR A CA 1
ATOM 661 C C . TYR A 1 85 ? -7.479 -0.352 -6.490 1.00 96.94 85 TYR A C 1
ATOM 663 O O . TYR A 1 85 ? -7.108 0.825 -6.504 1.00 96.94 85 TYR A O 1
ATOM 671 N N . ASP A 1 86 ? -8.519 -0.794 -5.796 1.00 97.06 86 ASP A N 1
ATOM 672 C CA . ASP A 1 86 ? -9.145 -0.074 -4.696 1.00 97.06 86 ASP A CA 1
ATOM 673 C C . ASP A 1 86 ? -8.479 -0.530 -3.400 1.00 97.06 86 ASP A C 1
ATOM 675 O O . ASP A 1 86 ? -8.495 -1.715 -3.064 1.00 97.06 86 ASP A O 1
ATOM 679 N N . ILE A 1 87 ? -7.850 0.413 -2.701 1.00 96.31 87 ILE A N 1
ATOM 680 C CA . ILE A 1 87 ? -7.081 0.165 -1.483 1.00 96.31 87 ILE A CA 1
ATOM 681 C C . ILE A 1 87 ? -7.743 0.921 -0.340 1.00 96.31 87 ILE A C 1
ATOM 683 O O . ILE A 1 87 ? -7.796 2.149 -0.355 1.00 96.31 87 ILE A O 1
ATOM 687 N N . THR A 1 88 ? -8.241 0.202 0.657 1.00 95.75 88 THR A N 1
ATOM 688 C CA . THR A 1 88 ? -8.875 0.777 1.844 1.00 95.75 88 THR A CA 1
ATOM 689 C C . THR A 1 88 ? -7.959 0.627 3.040 1.00 95.75 88 THR A C 1
ATOM 691 O O . THR A 1 88 ? -7.518 -0.479 3.366 1.00 95.75 88 THR A O 1
ATOM 694 N N . ARG A 1 89 ? -7.703 1.749 3.714 1.00 93.44 89 ARG A N 1
ATOM 695 C CA . ARG A 1 89 ? -6.962 1.749 4.972 1.00 93.44 89 ARG A CA 1
ATOM 696 C C . ARG A 1 89 ? -7.884 1.295 6.107 1.00 93.44 89 ARG A C 1
ATOM 698 O O . ARG A 1 89 ? -8.991 1.839 6.209 1.00 93.44 89 ARG A O 1
ATOM 705 N N . PRO A 1 90 ? -7.457 0.371 6.986 1.00 90.75 90 PRO A N 1
ATOM 706 C CA . PRO A 1 90 ? -8.261 -0.018 8.138 1.00 90.75 90 PRO A CA 1
ATOM 707 C C . PRO A 1 90 ? -8.575 1.204 9.011 1.00 90.75 90 PRO A C 1
ATOM 709 O O . PRO A 1 90 ? -7.790 2.154 9.104 1.00 90.75 90 PRO A O 1
ATOM 712 N N . LYS A 1 91 ? -9.756 1.213 9.639 1.00 86.31 91 LYS A N 1
ATOM 713 C CA . LYS A 1 91 ? -10.055 2.214 10.669 1.00 86.31 91 LYS A CA 1
ATOM 714 C C . LYS A 1 91 ? -9.109 1.963 11.841 1.00 86.31 91 LYS A C 1
ATOM 716 O O . LYS A 1 91 ? -8.953 0.817 12.250 1.00 86.31 91 LYS A O 1
ATOM 721 N N . ALA A 1 92 ? -8.502 3.020 12.379 1.00 70.38 92 ALA A N 1
ATOM 722 C CA . ALA A 1 92 ? -7.785 2.897 13.640 1.00 70.38 92 ALA A CA 1
ATOM 723 C C . ALA A 1 92 ? -8.787 2.393 14.687 1.00 70.38 92 ALA A C 1
ATOM 725 O O . ALA A 1 92 ? -9.847 3.005 14.844 1.00 70.38 92 ALA A O 1
ATOM 726 N N . ALA A 1 93 ? -8.492 1.261 15.328 1.00 57.94 93 ALA A N 1
ATOM 727 C CA . ALA A 1 93 ? -9.254 0.827 16.488 1.00 57.94 93 ALA A CA 1
ATOM 728 C C . ALA A 1 93 ? -9.159 1.956 17.527 1.00 57.94 93 ALA A C 1
ATOM 730 O O . ALA A 1 93 ? -8.053 2.358 17.898 1.00 57.94 93 ALA A O 1
ATOM 731 N N . GLY A 1 94 ? -10.309 2.554 17.841 1.00 43.44 94 GLY A N 1
ATOM 732 C CA . GLY A 1 94 ? -10.442 3.607 18.847 1.00 43.44 94 GLY A CA 1
ATOM 733 C C . GLY A 1 94 ? -10.364 3.047 20.253 1.00 43.44 94 GLY A C 1
ATOM 734 O O . GLY A 1 94 ? -10.735 1.865 20.425 1.00 43.44 94 GLY A O 1
#

Sequence (94 aa):
QHVRISMDEVRALDSETARLLHQRLCGWIDPGKTGKASIDTLCGYVWPSEASGSTMRKRRQRVREALPELVALGWTVTEFAAGKYDITRPKAAG